Protein AF-A0A453RTT2-F1 (afdb_monomer_lite)

Sequence (174 aa):
MLFEDRVFLYASTKSAKFLALLIVVPWVLDLLVHDYVMMPFLDRYVEKVPLAAEMLDVRRSQKIQMIKDLNIEKARFRFEVEIGKSPPLSDEEFWSELREKAVELRDEWRLENRQAFANIWSDMVYGVALFLLMYFNQSKVAMIKFTGYKLLNNISDSGKAFLIILVSDILLGI

Structure (mmCIF, N/CA/C/O backbone):
data_AF-A0A453RTT2-F1
#
_entry.id   AF-A0A453RTT2-F1
#
loop_
_atom_site.group_PDB
_atom_site.id
_atom_site.type_symbol
_atom_site.label_atom_id
_atom_site.label_alt_id
_atom_site.label_comp_id
_atom_site.label_asym_id
_atom_site.label_entity_id
_atom_site.label_seq_id
_atom_site.pdbx_PDB_ins_code
_atom_site.Cartn_x
_atom_site.Cartn_y
_atom_site.Cartn_z
_atom_site.occupancy
_atom_site.B_iso_or_equiv
_atom_site.auth_seq_id
_atom_site.auth_comp_id
_atom_site.auth_asym_id
_atom_site.auth_atom_id
_atom_site.pdbx_PDB_model_num
ATOM 1 N N . MET A 1 1 ? 22.525 16.933 -41.121 1.00 52.88 1 MET A N 1
ATOM 2 C CA . MET A 1 1 ? 21.313 17.639 -40.635 1.00 52.88 1 MET A CA 1
ATOM 3 C C . MET A 1 1 ? 20.024 16.863 -40.928 1.00 52.88 1 MET A C 1
ATOM 5 O O . MET A 1 1 ? 19.707 16.017 -40.112 1.00 52.88 1 MET A O 1
ATOM 9 N N . LEU A 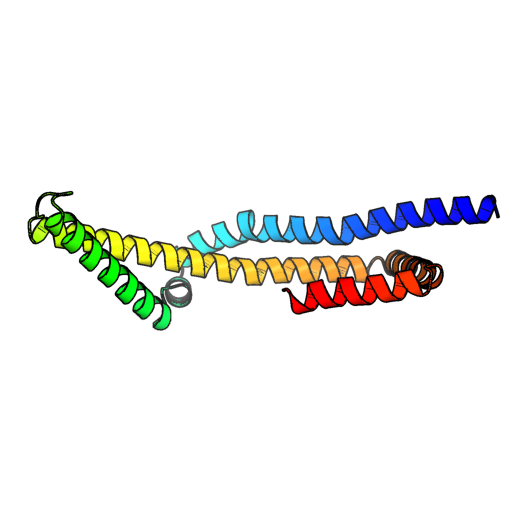1 2 ? 19.344 16.968 -42.084 1.00 57.03 2 LEU A N 1
ATOM 10 C CA . LEU A 1 2 ? 18.014 16.325 -42.291 1.00 57.03 2 LEU A CA 1
ATOM 11 C C . LEU A 1 2 ? 17.938 14.788 -42.097 1.00 57.03 2 LEU A C 1
ATOM 13 O O . LEU A 1 2 ? 16.883 14.261 -41.744 1.00 57.03 2 LEU A O 1
ATOM 17 N N . PHE A 1 3 ? 19.022 14.045 -42.349 1.00 56.72 3 PHE A N 1
ATOM 18 C CA . PHE A 1 3 ? 19.054 12.586 -42.157 1.00 56.72 3 PHE A CA 1
ATOM 19 C C . PHE A 1 3 ? 19.302 12.199 -40.690 1.00 56.72 3 PHE A C 1
ATOM 21 O O . PHE A 1 3 ? 18.648 11.299 -40.169 1.00 56.72 3 PHE A O 1
ATOM 28 N N . GLU A 1 4 ? 20.187 12.925 -40.004 1.00 56.41 4 GLU A N 1
ATOM 29 C CA . GLU A 1 4 ? 20.448 12.764 -38.567 1.00 56.41 4 GLU A CA 1
ATOM 30 C C . GLU A 1 4 ? 19.223 13.130 -37.731 1.00 56.41 4 GLU A C 1
ATOM 32 O O . GLU A 1 4 ? 18.915 12.421 -36.776 1.00 56.41 4 GLU A O 1
ATOM 37 N N . ASP A 1 5 ? 18.479 14.164 -38.131 1.00 58.59 5 ASP A N 1
ATOM 38 C CA . ASP A 1 5 ? 17.255 14.586 -37.447 1.00 58.59 5 ASP A CA 1
ATOM 39 C C . ASP A 1 5 ? 16.145 13.536 -37.580 1.00 58.59 5 ASP A C 1
ATOM 41 O O . ASP A 1 5 ? 15.463 13.218 -36.606 1.00 58.59 5 ASP A O 1
ATOM 45 N N . ARG A 1 6 ? 16.000 12.902 -38.754 1.00 58.34 6 ARG A N 1
ATOM 46 C CA . ARG A 1 6 ? 15.032 11.805 -38.939 1.00 58.34 6 ARG A CA 1
ATOM 47 C C . ARG A 1 6 ? 15.427 10.531 -38.197 1.00 58.34 6 ARG A C 1
ATOM 49 O O . ARG A 1 6 ? 14.560 9.879 -37.615 1.00 58.34 6 ARG A O 1
ATOM 56 N N . VAL A 1 7 ? 16.716 10.194 -38.163 1.00 60.31 7 VAL A N 1
ATOM 57 C CA . VAL A 1 7 ? 17.230 9.072 -37.361 1.00 60.31 7 VAL A CA 1
ATOM 58 C C . VAL A 1 7 ? 17.036 9.347 -35.868 1.00 60.31 7 VAL A C 1
ATOM 60 O O . VAL A 1 7 ? 16.631 8.444 -35.140 1.00 60.31 7 VAL A O 1
ATOM 63 N N . PHE A 1 8 ? 17.232 10.588 -35.418 1.00 57.91 8 PHE A N 1
ATOM 64 C CA . PHE A 1 8 ? 17.017 11.003 -34.033 1.00 57.91 8 PHE A CA 1
ATOM 65 C C . PHE A 1 8 ? 15.538 10.970 -33.628 1.00 57.91 8 PHE A C 1
ATOM 67 O O . PHE A 1 8 ? 15.215 10.449 -32.563 1.00 57.91 8 PHE A O 1
ATOM 74 N N . LEU A 1 9 ? 14.625 11.439 -34.484 1.00 58.56 9 LEU A N 1
ATOM 75 C CA . LEU A 1 9 ? 13.180 11.363 -34.240 1.00 58.56 9 LEU A CA 1
ATOM 76 C C . LEU A 1 9 ? 12.692 9.909 -34.168 1.00 58.56 9 LEU A C 1
ATOM 78 O O . LEU A 1 9 ? 11.969 9.541 -33.243 1.00 58.56 9 LEU A O 1
ATOM 82 N N . TYR A 1 10 ? 13.142 9.053 -35.088 1.00 58.44 10 TYR A N 1
ATOM 83 C CA . TYR A 1 10 ? 12.774 7.636 -35.105 1.00 58.44 10 TYR A CA 1
ATOM 84 C C . TYR A 1 10 ? 13.364 6.863 -33.914 1.00 58.44 10 TYR A C 1
ATOM 86 O O . TYR A 1 10 ? 12.696 6.020 -33.306 1.00 58.44 10 TYR A O 1
ATOM 94 N N . ALA A 1 11 ? 14.605 7.190 -33.541 1.00 59.44 11 ALA A N 1
ATOM 95 C CA . ALA A 1 11 ? 15.252 6.702 -32.333 1.00 59.44 11 ALA A CA 1
ATOM 96 C C . ALA A 1 11 ? 14.489 7.131 -31.072 1.00 59.44 11 ALA A C 1
ATOM 98 O O . ALA A 1 11 ? 14.208 6.299 -30.213 1.00 59.44 11 ALA A O 1
ATOM 99 N N . SER A 1 12 ? 14.077 8.397 -31.007 1.00 67.75 12 SER A N 1
ATOM 100 C CA . SER A 1 12 ? 13.303 8.961 -29.902 1.00 67.75 12 SER A CA 1
ATOM 101 C C . SER A 1 12 ? 11.944 8.271 -29.744 1.00 67.75 12 SER A C 1
ATOM 103 O O . SER A 1 12 ? 11.591 7.861 -28.641 1.00 67.75 12 SER A O 1
ATOM 105 N N . THR A 1 13 ? 11.221 7.998 -30.838 1.00 72.25 13 THR A N 1
ATOM 106 C CA . THR A 1 13 ? 9.945 7.262 -30.768 1.00 72.25 13 THR A CA 1
ATOM 107 C C . THR A 1 13 ? 10.125 5.817 -30.286 1.00 72.25 13 THR A C 1
ATOM 109 O O . THR A 1 13 ? 9.315 5.327 -29.499 1.00 72.25 13 THR A O 1
ATOM 112 N N . LYS A 1 14 ? 11.175 5.105 -30.725 1.00 73.44 14 LYS A N 1
ATOM 113 C CA . LYS A 1 14 ? 11.456 3.735 -30.251 1.00 73.44 14 LYS A CA 1
ATOM 114 C C . LYS A 1 14 ? 11.887 3.704 -28.782 1.00 73.44 14 LYS A C 1
ATOM 116 O O . LYS A 1 14 ? 11.431 2.826 -28.050 1.00 73.44 14 LYS A O 1
ATOM 121 N N . SER A 1 15 ? 12.697 4.668 -28.348 1.00 74.94 15 SER A N 1
ATOM 122 C CA . SER A 1 15 ? 13.082 4.844 -26.944 1.00 74.94 15 SER A CA 1
ATOM 123 C C . SER A 1 15 ? 11.874 5.169 -26.065 1.00 74.94 15 SER A C 1
ATOM 125 O O . SER A 1 15 ? 11.705 4.547 -25.022 1.00 74.94 15 SER A O 1
ATOM 127 N N . ALA A 1 16 ? 10.982 6.059 -26.514 1.00 81.25 16 ALA A N 1
ATOM 128 C CA . ALA A 1 16 ? 9.752 6.401 -25.800 1.00 81.25 16 ALA A CA 1
ATOM 129 C C . ALA A 1 16 ? 8.810 5.197 -25.652 1.00 81.25 16 ALA A C 1
ATOM 131 O O . ALA A 1 16 ? 8.292 4.953 -24.567 1.00 81.25 16 ALA A O 1
ATOM 132 N N . LYS A 1 17 ? 8.639 4.387 -26.708 1.00 86.62 17 LYS A N 1
ATOM 133 C CA . LYS A 1 17 ? 7.852 3.142 -26.634 1.00 86.62 17 LYS A CA 1
ATOM 134 C C . LYS A 1 17 ? 8.434 2.147 -25.633 1.00 86.62 17 LYS A C 1
ATOM 136 O O . LYS A 1 17 ? 7.683 1.508 -24.906 1.00 86.62 17 LYS A O 1
ATOM 141 N N . PHE A 1 18 ? 9.758 1.997 -25.602 1.00 87.44 18 PHE A N 1
ATOM 142 C CA . PHE A 1 18 ? 10.401 1.102 -24.644 1.00 87.44 18 PHE A CA 1
ATOM 143 C C . PHE A 1 18 ? 10.305 1.635 -23.208 1.00 87.44 18 PHE A C 1
ATOM 145 O O . PHE A 1 18 ? 10.060 0.854 -22.299 1.00 87.44 18 PHE A O 1
ATOM 152 N N . LEU A 1 19 ? 10.404 2.951 -23.007 1.00 88.00 19 LEU A N 1
ATOM 153 C CA . LEU A 1 19 ? 10.190 3.579 -21.703 1.00 88.00 19 LEU A CA 1
ATOM 154 C C . LEU A 1 19 ? 8.744 3.403 -21.214 1.00 88.00 19 LEU A C 1
ATOM 156 O O . LEU A 1 19 ? 8.532 3.023 -20.069 1.00 88.00 19 LEU A O 1
ATOM 160 N N . ALA A 1 20 ? 7.758 3.582 -22.097 1.00 90.50 20 ALA A N 1
ATOM 161 C CA . ALA A 1 20 ? 6.363 3.288 -21.783 1.00 90.50 20 ALA A CA 1
ATOM 162 C C . ALA A 1 20 ? 6.172 1.811 -21.397 1.00 90.50 20 ALA A C 1
ATOM 164 O O . ALA A 1 20 ? 5.508 1.522 -20.409 1.00 90.50 20 ALA A O 1
ATOM 165 N N . LEU A 1 21 ? 6.804 0.878 -22.119 1.00 92.38 21 LEU A N 1
ATOM 166 C CA . LEU A 1 21 ? 6.768 -0.550 -21.787 1.00 92.38 21 LEU A CA 1
ATOM 167 C C . LEU A 1 21 ? 7.383 -0.840 -20.407 1.00 92.38 21 LEU A C 1
ATOM 169 O O . LEU A 1 21 ? 6.823 -1.633 -19.657 1.00 92.38 21 LEU A O 1
ATOM 173 N N . LEU A 1 22 ? 8.508 -0.196 -20.073 1.00 92.50 22 LEU A N 1
ATOM 174 C CA . LEU A 1 22 ? 9.188 -0.352 -18.781 1.00 92.50 22 LEU A CA 1
ATOM 175 C C . LEU A 1 22 ? 8.339 0.111 -17.594 1.00 92.50 22 LEU A C 1
ATOM 177 O O . LEU A 1 22 ? 8.556 -0.379 -16.495 1.00 92.50 22 LEU A O 1
ATOM 181 N N . ILE A 1 23 ? 7.398 1.030 -17.807 1.00 91.50 23 ILE A N 1
ATOM 182 C CA . ILE A 1 23 ? 6.500 1.523 -16.757 1.00 91.50 23 ILE A CA 1
ATOM 183 C C . ILE A 1 23 ? 5.215 0.693 -16.734 1.00 91.50 23 ILE A C 1
ATOM 185 O O . ILE A 1 23 ? 4.838 0.144 -15.705 1.00 91.50 23 ILE A O 1
ATOM 189 N N . VAL A 1 24 ? 4.554 0.568 -17.887 1.00 95.00 24 VAL A N 1
ATOM 190 C CA . VAL A 1 24 ? 3.219 -0.032 -17.979 1.00 95.00 24 VAL A CA 1
ATOM 191 C C . VAL A 1 24 ? 3.250 -1.522 -17.660 1.00 95.00 24 VAL A C 1
ATOM 193 O O . VAL A 1 24 ? 2.366 -1.999 -16.961 1.00 95.00 24 VAL A O 1
ATOM 196 N N . VAL A 1 25 ? 4.243 -2.273 -18.149 1.00 95.88 25 VAL A N 1
ATOM 197 C CA . VAL A 1 25 ? 4.248 -3.733 -17.965 1.00 95.88 25 VAL A CA 1
ATOM 198 C C . VAL A 1 25 ? 4.438 -4.122 -16.499 1.00 95.88 25 VAL A C 1
ATOM 200 O O . VAL A 1 25 ? 3.592 -4.863 -16.002 1.00 95.88 25 VAL A O 1
ATOM 203 N N . PRO A 1 26 ? 5.471 -3.643 -15.778 1.00 96.12 26 PRO A N 1
ATOM 204 C CA . PRO A 1 26 ? 5.618 -3.965 -14.363 1.00 96.12 26 PRO A CA 1
ATOM 205 C C . PRO A 1 26 ? 4.429 -3.489 -13.526 1.00 96.12 26 PRO A C 1
ATOM 207 O O . PRO A 1 26 ? 3.971 -4.239 -12.675 1.00 96.12 26 PRO A O 1
ATOM 210 N N . TRP A 1 27 ? 3.879 -2.302 -13.811 1.00 96.19 27 TRP A N 1
ATOM 211 C CA . TRP A 1 27 ? 2.719 -1.770 -13.088 1.00 96.19 27 TRP A CA 1
ATOM 212 C C . TRP A 1 27 ? 1.448 -2.606 -13.288 1.00 96.19 27 TRP A C 1
ATOM 214 O O . TRP A 1 27 ? 0.756 -2.927 -12.331 1.00 96.19 27 TRP A O 1
ATOM 224 N N . VAL A 1 28 ? 1.149 -3.022 -14.522 1.00 97.44 28 VAL A N 1
ATOM 225 C CA . VAL A 1 28 ? 0.005 -3.910 -14.784 1.00 97.44 28 VAL A CA 1
ATOM 226 C C . VAL A 1 28 ? 0.217 -5.280 -14.139 1.00 97.44 28 VAL A C 1
ATOM 228 O O . VAL A 1 28 ? -0.730 -5.854 -13.612 1.00 97.44 28 VAL A O 1
ATOM 231 N N . LEU A 1 29 ? 1.441 -5.816 -14.169 1.00 97.19 29 LEU A N 1
ATOM 232 C CA . LEU A 1 29 ? 1.748 -7.091 -13.517 1.00 97.19 29 LEU A CA 1
ATOM 233 C C . LEU A 1 29 ? 1.581 -7.016 -12.000 1.00 97.19 29 LEU A C 1
ATOM 235 O O . LEU A 1 29 ? 1.018 -7.944 -11.430 1.00 97.19 29 LEU A O 1
ATOM 239 N N . ASP A 1 30 ? 2.030 -5.929 -11.378 1.00 96.50 30 ASP A N 1
ATOM 240 C CA . ASP A 1 30 ? 1.824 -5.659 -9.956 1.00 96.50 30 ASP A CA 1
ATOM 241 C C . ASP A 1 30 ? 0.335 -5.693 -9.594 1.00 96.50 30 ASP A C 1
ATOM 243 O O . ASP A 1 30 ? -0.078 -6.541 -8.806 1.00 96.50 30 ASP A O 1
ATOM 247 N N . LEU A 1 31 ? -0.487 -4.888 -10.277 1.00 96.38 31 LEU A N 1
ATOM 248 C CA . LEU A 1 31 ? -1.937 -4.843 -10.064 1.00 96.38 31 LEU A CA 1
ATOM 249 C C . LEU A 1 31 ? -2.598 -6.217 -10.236 1.00 96.38 31 LEU A C 1
ATOM 251 O O . LEU A 1 31 ? -3.421 -6.633 -9.421 1.00 96.38 31 LEU A O 1
ATOM 255 N N . LEU A 1 32 ? -2.229 -6.953 -11.290 1.00 97.75 32 LEU A N 1
ATOM 256 C CA . LEU A 1 32 ? -2.779 -8.285 -11.541 1.00 97.75 32 LEU A CA 1
ATOM 257 C C . LEU A 1 32 ? -2.386 -9.280 -10.447 1.00 97.75 32 LEU A C 1
ATOM 259 O O . LEU A 1 32 ? -3.217 -10.074 -10.008 1.00 97.75 32 LEU A O 1
ATOM 263 N N . VAL A 1 33 ? -1.132 -9.252 -10.003 1.00 97.94 33 VAL A N 1
ATOM 264 C CA . VAL A 1 33 ? -0.663 -10.139 -8.940 1.00 97.94 33 VAL A CA 1
ATOM 265 C C . VAL A 1 33 ? -1.300 -9.769 -7.610 1.00 97.94 33 VAL A C 1
ATOM 267 O O . VAL A 1 33 ? -1.759 -10.668 -6.914 1.00 97.94 33 VAL A O 1
ATOM 270 N N . HIS A 1 34 ? -1.386 -8.488 -7.266 1.00 97.88 34 HIS A N 1
ATOM 271 C CA . HIS A 1 34 ? -2.014 -8.037 -6.032 1.00 97.88 34 HIS A CA 1
ATOM 272 C C . HIS A 1 34 ? -3.490 -8.468 -5.964 1.00 97.88 34 HIS A C 1
ATOM 274 O O . HIS A 1 34 ? -3.871 -9.266 -5.101 1.00 97.88 34 HIS A O 1
ATOM 280 N N . ASP A 1 35 ? -4.308 -8.004 -6.915 1.00 96.12 35 ASP A N 1
ATOM 281 C CA . ASP A 1 35 ? -5.769 -8.110 -6.832 1.00 96.12 35 ASP A CA 1
ATOM 282 C C . ASP A 1 35 ? -6.300 -9.487 -7.239 1.00 96.12 35 ASP A C 1
ATOM 284 O O . ASP A 1 35 ? -7.258 -9.982 -6.647 1.00 96.12 35 ASP A O 1
ATOM 288 N N . TYR A 1 36 ? -5.695 -10.125 -8.247 1.00 97.00 36 TYR A N 1
ATOM 289 C CA . TYR A 1 36 ? -6.235 -11.361 -8.828 1.00 97.00 36 TYR A CA 1
ATOM 290 C C . TYR A 1 36 ? -5.514 -12.627 -8.368 1.00 97.00 36 TYR A C 1
ATOM 292 O O . TYR A 1 36 ? -6.035 -13.725 -8.573 1.00 97.00 36 TYR A O 1
ATOM 300 N N . VAL A 1 37 ? -4.337 -12.505 -7.748 1.00 97.44 37 VAL A N 1
ATOM 301 C CA . VAL A 1 37 ? -3.568 -13.663 -7.268 1.00 97.44 37 VAL A CA 1
ATOM 302 C C . VAL A 1 37 ? -3.427 -13.631 -5.753 1.00 97.44 37 VAL A C 1
ATOM 304 O O . VAL A 1 37 ? -3.898 -14.550 -5.085 1.00 97.44 37 VAL A O 1
ATOM 307 N N . MET A 1 38 ? -2.814 -12.583 -5.204 1.00 97.19 38 MET A N 1
ATOM 308 C CA . MET A 1 38 ? -2.443 -12.509 -3.794 1.00 97.19 38 MET A CA 1
ATOM 309 C C . MET A 1 38 ? -3.659 -12.361 -2.890 1.00 97.19 38 MET A C 1
ATOM 311 O O . MET A 1 38 ? -3.804 -13.161 -1.970 1.00 97.19 38 MET A O 1
ATOM 315 N N . MET A 1 39 ? -4.555 -11.410 -3.156 1.00 97.19 39 MET A N 1
ATOM 316 C CA . MET A 1 39 ? -5.745 -11.209 -2.323 1.00 97.19 39 MET A CA 1
ATOM 317 C C . MET A 1 39 ? -6.629 -12.475 -2.241 1.00 97.19 39 MET A C 1
ATOM 319 O O . MET A 1 39 ? -6.834 -12.974 -1.129 1.00 97.19 39 MET A O 1
ATOM 323 N N . PRO A 1 40 ? -7.040 -13.112 -3.363 1.00 96.56 40 PRO A N 1
ATOM 324 C CA . PRO A 1 40 ? -7.816 -14.355 -3.318 1.00 96.56 40 PRO A CA 1
ATOM 325 C C . PRO A 1 40 ? -7.069 -15.520 -2.660 1.00 96.56 40 PRO A C 1
ATOM 327 O O . PRO A 1 40 ? -7.677 -16.374 -2.006 1.00 96.56 40 PRO A O 1
ATOM 330 N N . PHE A 1 41 ? -5.746 -15.588 -2.843 1.00 96.44 41 PHE A N 1
ATOM 331 C CA . PHE A 1 41 ? -4.915 -16.594 -2.192 1.00 96.44 41 PHE A CA 1
ATOM 332 C C . PHE A 1 41 ? -4.914 -16.414 -0.672 1.00 96.44 41 PHE A C 1
ATOM 334 O O . PHE A 1 41 ? -5.155 -17.385 0.045 1.00 96.44 41 PHE A O 1
ATOM 341 N N . LEU A 1 42 ? -4.673 -15.196 -0.183 1.00 96.25 42 LEU A N 1
ATOM 342 C CA . LEU A 1 42 ? -4.579 -14.892 1.244 1.00 96.25 42 LEU A CA 1
ATOM 343 C C . LEU A 1 42 ? -5.900 -15.128 1.968 1.00 96.25 42 LEU A C 1
ATOM 345 O O . LEU A 1 42 ? -5.876 -15.709 3.052 1.00 96.25 42 LEU A O 1
ATOM 349 N N . ASP A 1 43 ? -7.028 -14.755 1.361 1.00 94.81 43 ASP A N 1
ATOM 350 C CA . ASP A 1 43 ? -8.351 -14.991 1.945 1.00 94.81 43 ASP A CA 1
ATOM 351 C C . ASP A 1 43 ? -8.576 -16.491 2.204 1.00 94.81 43 ASP A C 1
ATOM 353 O O . ASP A 1 43 ? -8.892 -16.902 3.319 1.00 94.81 43 ASP A O 1
ATOM 357 N N . ARG A 1 44 ? -8.278 -17.347 1.218 1.00 95.12 44 ARG A N 1
ATOM 358 C CA . ARG A 1 44 ? -8.385 -18.806 1.379 1.00 95.12 44 ARG A CA 1
ATOM 359 C C . ARG A 1 44 ? -7.295 -19.399 2.279 1.00 95.12 44 ARG A C 1
ATOM 361 O O . ARG A 1 44 ? -7.513 -20.437 2.908 1.00 95.12 44 ARG A O 1
ATOM 368 N N . TYR A 1 45 ? -6.099 -18.819 2.289 1.00 94.06 45 TYR A N 1
ATOM 369 C CA . TYR A 1 45 ? -4.963 -19.348 3.041 1.00 94.06 45 TYR A CA 1
ATOM 370 C C . TYR A 1 45 ? -5.128 -19.114 4.545 1.00 94.06 45 TYR A C 1
ATOM 372 O O . TYR A 1 45 ? -4.917 -20.040 5.327 1.00 94.06 45 TYR A O 1
ATOM 380 N N . VAL A 1 46 ? -5.588 -17.923 4.939 1.00 94.12 46 VAL A N 1
ATOM 381 C CA . VAL A 1 46 ? -5.899 -17.573 6.334 1.00 94.12 46 VAL A CA 1
ATOM 382 C C . VAL A 1 46 ? -6.998 -18.469 6.909 1.00 94.12 46 VAL A C 1
ATOM 384 O O . VAL A 1 46 ? -6.887 -18.903 8.050 1.00 94.12 46 VAL A O 1
ATOM 387 N N . GLU A 1 47 ? -8.016 -18.826 6.122 1.00 93.75 47 GLU A N 1
ATOM 388 C CA . GLU A 1 47 ? -9.069 -19.753 6.567 1.00 93.75 47 GLU A CA 1
ATOM 389 C C . GLU A 1 47 ? -8.551 -21.170 6.854 1.00 93.75 47 GLU A C 1
ATOM 391 O O . GLU A 1 47 ? -9.044 -21.853 7.751 1.00 93.75 47 GLU A O 1
ATOM 396 N N . LYS A 1 48 ? -7.570 -21.639 6.075 1.00 93.75 48 LYS A N 1
ATOM 397 C CA . LYS A 1 48 ? -7.094 -23.030 6.133 1.00 93.75 48 LYS A CA 1
ATOM 398 C C . LYS A 1 48 ? -5.894 -23.232 7.046 1.00 93.75 48 LYS A C 1
ATOM 400 O O . LYS A 1 48 ? -5.678 -24.350 7.511 1.00 93.75 48 LYS A O 1
ATOM 405 N N . VAL A 1 49 ? -5.088 -22.194 7.258 1.00 95.38 49 VAL A N 1
ATOM 406 C CA . VAL A 1 49 ? -3.806 -22.291 7.957 1.00 95.38 49 VAL A CA 1
ATOM 407 C C . VAL A 1 49 ? -3.835 -21.414 9.209 1.00 95.38 49 VAL A C 1
ATOM 409 O O . VAL A 1 49 ? -3.669 -20.199 9.104 1.00 95.38 49 VAL A O 1
ATOM 412 N N . PRO A 1 50 ? -3.965 -22.013 10.410 1.00 91.81 50 PRO A N 1
ATOM 413 C CA . PRO A 1 50 ? -4.042 -21.266 11.668 1.00 91.81 50 PRO A CA 1
ATOM 414 C C . PRO A 1 50 ? -2.846 -20.341 11.906 1.00 91.81 50 PRO A C 1
ATOM 416 O O . PRO A 1 50 ? -3.014 -19.223 12.379 1.00 91.81 50 PRO A O 1
ATOM 419 N N . LEU A 1 51 ? -1.645 -20.775 11.513 1.00 92.81 51 LEU A N 1
ATOM 420 C CA . LEU A 1 51 ? -0.439 -19.956 11.622 1.00 92.81 51 LEU A CA 1
ATOM 421 C C . LEU A 1 51 ? -0.527 -18.692 10.753 1.00 92.81 51 LEU A C 1
ATOM 423 O O . LEU A 1 51 ? -0.129 -17.619 11.188 1.00 92.81 51 LEU A O 1
ATOM 427 N N . ALA A 1 52 ? -1.073 -18.797 9.539 1.00 90.06 52 ALA A N 1
ATOM 428 C CA . ALA A 1 52 ? -1.252 -17.645 8.660 1.00 90.06 52 ALA A CA 1
ATOM 429 C C . ALA A 1 52 ? -2.302 -16.679 9.218 1.00 90.06 52 ALA A C 1
ATOM 431 O O . ALA A 1 52 ? -2.100 -15.466 9.175 1.00 90.06 52 ALA A O 1
ATOM 432 N N . ALA A 1 53 ? -3.385 -17.222 9.784 1.00 91.81 53 ALA A N 1
ATOM 433 C CA . ALA A 1 53 ? -4.393 -16.431 10.475 1.00 91.81 53 ALA A CA 1
ATOM 434 C C . ALA A 1 53 ? -3.800 -15.647 11.643 1.00 91.81 53 ALA A C 1
ATOM 436 O O . ALA A 1 53 ? -4.090 -14.467 11.763 1.00 91.81 53 ALA A O 1
ATOM 437 N N . GLU A 1 54 ? -2.941 -16.268 12.454 1.00 92.94 54 GLU A N 1
ATOM 438 C CA . GLU A 1 54 ? -2.265 -15.602 13.569 1.00 92.94 54 GLU A CA 1
ATOM 439 C C . GLU A 1 54 ? -1.272 -14.533 13.090 1.00 92.94 54 GLU A C 1
ATOM 441 O O . GLU A 1 54 ? -1.252 -13.424 13.623 1.00 92.94 54 GLU A O 1
ATOM 446 N N . MET A 1 55 ? -0.475 -14.833 12.059 1.00 92.06 55 MET A N 1
ATOM 447 C CA . MET A 1 55 ? 0.520 -13.897 11.522 1.00 92.06 55 MET A CA 1
ATOM 448 C C . MET A 1 55 ? -0.106 -12.644 10.898 1.00 92.06 55 MET A C 1
ATOM 450 O O . MET A 1 55 ? 0.475 -11.564 11.003 1.00 92.06 55 MET A O 1
ATOM 454 N N . LEU A 1 56 ? -1.266 -12.783 10.250 1.00 94.69 56 LEU A N 1
ATOM 455 C CA . LEU A 1 56 ? -1.996 -11.679 9.616 1.00 94.69 56 LEU A CA 1
ATOM 456 C C . LEU A 1 56 ? -3.104 -11.104 10.518 1.00 94.69 56 LEU A C 1
ATOM 458 O O . LEU A 1 56 ? -3.829 -10.195 10.104 1.00 94.69 56 LEU A O 1
ATOM 462 N N . ASP A 1 57 ? -3.221 -11.589 11.759 1.00 95.56 57 ASP A N 1
ATOM 463 C CA . ASP A 1 57 ? -4.145 -11.039 12.746 1.00 95.56 57 ASP A CA 1
ATOM 464 C C . ASP A 1 57 ? -3.686 -9.662 13.250 1.00 95.56 57 ASP A C 1
ATOM 466 O O . ASP A 1 57 ? -2.561 -9.200 13.046 1.00 95.56 57 ASP A O 1
ATOM 470 N N . VAL A 1 58 ? -4.580 -8.997 13.970 1.00 96.06 58 VAL A N 1
ATOM 471 C CA . VAL A 1 58 ? -4.337 -7.717 14.614 1.00 96.06 58 VAL A CA 1
ATOM 472 C C . VAL A 1 58 ? -3.190 -7.835 15.626 1.00 96.06 58 VAL A C 1
ATOM 474 O O . VAL A 1 58 ? -3.254 -8.574 16.617 1.00 96.06 58 VAL A O 1
ATOM 477 N N . ARG A 1 59 ? -2.150 -7.024 15.427 1.00 95.31 59 ARG A N 1
ATOM 478 C CA . ARG A 1 59 ? -0.976 -6.943 16.307 1.00 95.31 59 ARG A CA 1
ATOM 479 C C . ARG A 1 59 ? -1.262 -6.107 17.552 1.00 95.31 59 ARG A C 1
ATOM 481 O O . ARG A 1 59 ? -2.211 -5.330 17.608 1.00 95.31 59 ARG A O 1
ATOM 488 N N . ARG A 1 60 ? -0.398 -6.206 18.570 1.00 95.44 60 ARG A N 1
ATOM 489 C CA . ARG A 1 60 ? -0.551 -5.449 19.831 1.00 95.44 60 ARG A CA 1
ATOM 490 C C . ARG A 1 60 ? -0.676 -3.935 19.608 1.00 95.44 60 ARG A C 1
ATOM 492 O O . ARG A 1 60 ? -1.513 -3.307 20.246 1.00 95.44 60 ARG A O 1
ATOM 499 N N . SER A 1 61 ? 0.136 -3.358 18.725 1.00 95.38 61 SER A N 1
ATOM 500 C CA . SER A 1 61 ? 0.083 -1.926 18.400 1.00 95.38 61 SER A CA 1
ATOM 501 C C . SER A 1 61 ? -1.263 -1.522 17.793 1.00 95.38 61 SER A C 1
ATOM 503 O O . SER A 1 61 ? -1.855 -0.538 18.224 1.00 95.38 61 SER A O 1
ATOM 505 N N . GLN A 1 62 ? -1.780 -2.324 16.862 1.00 96.94 62 GLN A N 1
ATOM 506 C CA . GLN A 1 62 ? -3.080 -2.112 16.221 1.00 96.94 62 GLN A CA 1
ATOM 507 C C . GLN A 1 62 ? -4.226 -2.249 17.231 1.00 96.94 62 GLN A C 1
ATOM 509 O O . GLN A 1 62 ? -5.113 -1.407 17.262 1.00 96.94 62 GLN A O 1
ATOM 514 N N . LYS A 1 63 ? -4.154 -3.213 18.161 1.00 96.62 63 LYS A N 1
ATOM 515 C CA . LYS A 1 63 ? -5.131 -3.335 19.262 1.00 96.62 63 LYS A CA 1
ATOM 516 C C . LYS A 1 63 ? -5.202 -2.071 20.121 1.00 96.62 63 LYS A C 1
ATOM 518 O O . LYS A 1 63 ? -6.288 -1.662 20.510 1.00 96.62 63 LYS A O 1
ATOM 523 N N . ILE A 1 64 ? -4.062 -1.440 20.414 1.00 97.56 64 ILE A N 1
ATOM 524 C CA . ILE A 1 64 ? -4.036 -0.171 21.160 1.00 97.56 64 ILE A CA 1
ATOM 525 C C . ILE A 1 64 ? -4.747 0.931 20.368 1.00 97.56 64 ILE A C 1
ATOM 527 O O . ILE A 1 64 ? -5.472 1.723 20.966 1.00 97.56 64 ILE A O 1
ATOM 531 N N . GLN A 1 65 ? -4.563 0.974 19.047 1.00 96.69 65 GLN A N 1
ATOM 532 C CA . GLN A 1 65 ? -5.252 1.938 18.193 1.00 96.69 65 GLN A CA 1
ATOM 533 C C . GLN A 1 65 ? -6.763 1.687 18.171 1.00 96.69 65 GLN A C 1
ATOM 535 O O . GLN A 1 65 ? -7.520 2.594 18.492 1.00 96.69 65 GLN A O 1
ATOM 540 N N . MET A 1 66 ? -7.195 0.440 17.976 1.00 97.00 66 MET A N 1
ATOM 541 C CA . MET A 1 66 ? -8.613 0.068 18.030 1.00 97.00 66 MET A CA 1
ATOM 542 C C . MET A 1 66 ? -9.270 0.436 19.365 1.00 97.00 66 MET A C 1
ATOM 544 O O . MET A 1 66 ? -10.414 0.869 19.393 1.00 97.00 66 MET A O 1
ATOM 548 N N . ILE A 1 67 ? -8.556 0.291 20.489 1.00 97.31 67 ILE A N 1
ATOM 549 C CA . ILE A 1 67 ? -9.063 0.712 21.805 1.00 97.31 67 ILE A CA 1
ATOM 550 C C . ILE A 1 67 ? -9.269 2.232 21.851 1.00 97.31 67 ILE A C 1
ATOM 552 O O . ILE A 1 67 ? -10.239 2.699 22.447 1.00 97.31 67 ILE A O 1
ATOM 556 N N . LYS A 1 68 ? -8.374 3.020 21.244 1.00 97.31 68 LYS A N 1
ATOM 557 C CA . LYS A 1 68 ? -8.558 4.475 21.140 1.00 97.31 68 LYS A CA 1
ATOM 558 C C . LYS A 1 68 ? -9.768 4.804 20.273 1.00 97.31 68 LYS A C 1
ATOM 560 O O . LYS A 1 68 ? -10.603 5.587 20.715 1.00 97.31 68 LYS A O 1
ATOM 565 N N . ASP A 1 69 ? -9.891 4.165 19.116 1.00 96.62 69 ASP A N 1
ATOM 566 C CA . ASP A 1 69 ? -10.993 4.388 18.177 1.00 96.62 69 ASP A CA 1
ATOM 567 C C . ASP A 1 69 ? -12.341 4.026 18.825 1.00 96.62 69 ASP A C 1
ATOM 569 O O . ASP A 1 69 ? -13.289 4.807 18.790 1.00 96.62 69 ASP A O 1
ATOM 573 N N . LEU A 1 70 ? -12.402 2.911 19.560 1.00 97.00 70 LEU A N 1
ATOM 574 C CA . LEU A 1 70 ? -13.593 2.498 20.304 1.00 97.00 70 LEU A CA 1
ATOM 575 C C . LEU A 1 70 ? -13.951 3.463 21.452 1.00 97.00 70 LEU A C 1
ATOM 577 O O . LEU A 1 70 ? -15.125 3.689 21.747 1.00 97.00 70 LEU A O 1
ATOM 581 N N . ASN A 1 71 ? -12.955 4.062 22.111 1.00 96.81 71 ASN A N 1
ATOM 582 C CA . ASN A 1 71 ? -13.197 5.082 23.135 1.00 96.81 71 ASN A CA 1
ATOM 583 C C . ASN A 1 71 ? -13.716 6.395 22.536 1.00 96.81 71 ASN A C 1
ATOM 585 O O . ASN A 1 71 ? -14.567 7.041 23.149 1.00 96.81 71 ASN A O 1
ATOM 589 N N . ILE A 1 72 ? -13.230 6.777 21.352 1.00 96.56 72 ILE A N 1
ATOM 590 C CA . ILE A 1 72 ? -13.759 7.918 20.593 1.00 96.56 72 ILE A CA 1
ATOM 591 C C . ILE A 1 72 ? -15.223 7.659 20.237 1.00 96.56 72 ILE A C 1
ATOM 593 O O . ILE A 1 72 ? -16.062 8.533 20.429 1.00 96.56 72 ILE A O 1
ATOM 597 N N . GLU A 1 73 ? -15.551 6.441 19.814 1.00 94.69 73 GLU A N 1
ATOM 598 C CA . GLU A 1 73 ? -16.921 6.038 19.498 1.00 94.69 73 GLU A CA 1
ATOM 599 C C . GLU A 1 73 ? -17.862 6.110 20.700 1.00 94.69 73 GLU A C 1
ATOM 601 O O . GLU A 1 73 ? -18.933 6.719 20.652 1.00 94.69 73 GLU A O 1
ATOM 606 N N . LYS A 1 74 ? -17.412 5.601 21.847 1.00 94.81 74 LYS A N 1
ATOM 607 C CA . LYS A 1 74 ? -18.123 5.763 23.117 1.00 94.81 74 LYS A CA 1
ATOM 608 C C . LYS A 1 74 ? -18.347 7.235 23.479 1.00 94.81 74 LYS A C 1
ATOM 610 O O . LYS A 1 74 ? -19.419 7.582 23.979 1.00 94.81 74 LYS A O 1
ATOM 615 N N . ALA A 1 75 ? -17.350 8.092 23.267 1.00 95.12 75 ALA A N 1
ATOM 616 C CA . ALA A 1 75 ? -17.476 9.525 23.516 1.00 95.12 75 ALA A CA 1
ATOM 617 C C . ALA A 1 75 ? -18.460 10.187 22.539 1.00 95.12 75 ALA A C 1
ATOM 619 O O . ALA A 1 75 ? -19.258 11.018 22.970 1.00 95.12 75 ALA A O 1
ATOM 620 N N . ARG A 1 76 ? -18.466 9.774 21.263 1.00 93.94 76 ARG A N 1
ATOM 621 C CA . ARG A 1 76 ? -19.429 10.236 20.258 1.00 93.94 76 ARG A CA 1
ATOM 622 C C . ARG A 1 76 ? -20.859 9.926 20.682 1.00 93.94 76 ARG A C 1
ATOM 624 O O . ARG A 1 76 ? -21.668 10.845 20.725 1.00 93.94 76 ARG A O 1
ATOM 631 N N . PHE A 1 77 ? -21.159 8.680 21.055 1.00 92.56 77 PHE A N 1
ATOM 632 C CA . PHE A 1 77 ? -22.504 8.303 21.506 1.00 92.56 77 PHE A CA 1
ATOM 633 C C . PHE A 1 77 ? -22.979 9.151 22.692 1.00 92.56 77 PHE A C 1
ATOM 635 O O . PHE A 1 77 ? -24.099 9.656 22.681 1.00 92.56 77 PHE A O 1
ATOM 642 N N . ARG A 1 78 ? -22.116 9.363 23.696 1.00 91.94 78 ARG A N 1
ATOM 643 C CA . ARG A 1 78 ? -22.441 10.219 24.851 1.00 91.94 78 ARG A CA 1
ATOM 644 C C . ARG A 1 78 ? -22.738 11.654 24.433 1.00 91.94 78 ARG A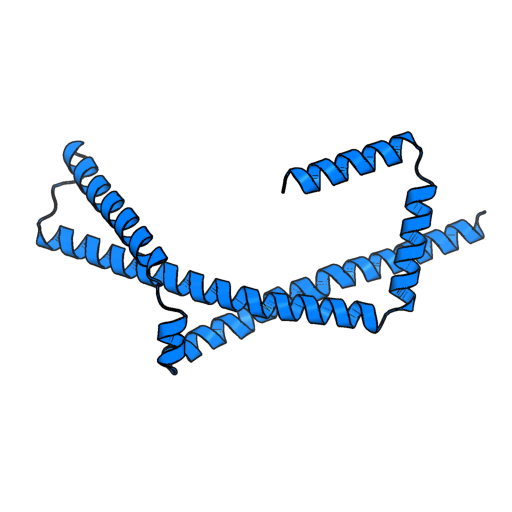 C 1
ATOM 646 O O . ARG A 1 78 ? -23.746 12.211 24.850 1.00 91.94 78 ARG A O 1
ATOM 653 N N . PHE A 1 79 ? -21.891 12.216 23.578 1.00 95.00 79 PHE A N 1
ATOM 654 C CA . PHE A 1 79 ? -22.063 13.569 23.072 1.00 95.00 79 PHE A CA 1
ATOM 655 C C . PHE A 1 79 ? -23.377 13.734 22.296 1.00 95.00 79 PHE A C 1
ATOM 657 O O . PHE A 1 79 ? -24.092 14.707 22.508 1.00 95.00 79 PHE A O 1
ATOM 664 N N . GLU A 1 80 ? -23.736 12.776 21.435 1.00 94.38 80 GLU A N 1
ATOM 665 C CA . GLU A 1 80 ? -24.975 12.832 20.647 1.00 94.38 80 GLU A CA 1
ATOM 666 C C . GLU A 1 80 ? -26.243 12.794 21.509 1.00 94.38 80 GLU A C 1
ATOM 668 O O . GLU A 1 80 ? -27.227 13.465 21.188 1.00 94.38 80 GLU A O 1
ATOM 673 N N . VAL A 1 81 ? -26.206 12.059 22.622 1.00 93.75 81 VAL A N 1
ATOM 674 C CA . VAL A 1 81 ? -27.282 12.061 23.620 1.00 93.75 81 VAL A CA 1
ATOM 675 C C . VAL A 1 81 ? -27.344 13.406 24.348 1.00 93.75 81 VAL A C 1
ATOM 677 O O . VAL A 1 81 ? -28.423 13.979 24.485 1.00 93.75 81 VAL A O 1
ATOM 680 N N . GLU A 1 82 ? -26.199 13.947 24.773 1.00 93.25 82 GLU A N 1
ATOM 681 C CA . GLU A 1 82 ? -26.120 15.222 25.504 1.00 93.25 82 GLU A CA 1
ATOM 682 C C . GLU A 1 82 ? -26.637 16.417 24.688 1.00 93.25 82 GLU A C 1
ATOM 684 O O . GLU A 1 82 ? -27.274 17.311 25.244 1.00 93.25 82 GLU A O 1
ATOM 689 N N . ILE A 1 83 ? -26.423 16.424 23.369 1.00 96.25 83 ILE A N 1
ATOM 690 C CA . ILE A 1 83 ? -26.939 17.473 22.472 1.00 96.25 83 ILE A CA 1
ATOM 691 C C . ILE A 1 83 ? -28.377 17.216 21.991 1.00 96.25 83 ILE A C 1
ATOM 693 O O . ILE A 1 83 ? -28.892 17.982 21.176 1.00 96.25 83 ILE A O 1
ATOM 697 N N . GLY A 1 84 ? -29.022 16.136 22.444 1.00 91.06 84 GLY A N 1
ATOM 698 C CA . GLY A 1 84 ? -30.390 15.781 22.058 1.00 91.06 84 GLY A CA 1
ATOM 699 C C . GLY A 1 84 ? -30.547 15.316 20.606 1.00 91.06 84 GLY A C 1
ATOM 700 O O . GLY A 1 84 ? -31.652 15.369 20.069 1.00 91.06 84 GLY A O 1
ATOM 701 N N . LYS A 1 85 ? -29.464 14.873 19.953 1.00 92.38 85 LYS A N 1
ATOM 702 C CA . LYS A 1 85 ? -29.498 14.336 18.581 1.00 92.38 85 LYS A CA 1
ATOM 703 C C . LYS A 1 85 ? -30.081 12.919 18.542 1.00 92.38 85 LYS A C 1
ATOM 705 O O . LYS A 1 85 ? -30.720 12.558 17.556 1.00 92.38 85 LYS A O 1
ATOM 710 N N . SER A 1 86 ? -29.884 12.152 19.614 1.00 87.69 86 SER A N 1
ATOM 711 C CA . SER A 1 86 ? -30.291 10.748 19.723 1.00 87.69 86 SER A CA 1
ATOM 712 C C . SER A 1 86 ? -30.844 10.461 21.127 1.00 87.69 86 SER A C 1
ATOM 714 O O . SER A 1 86 ? -30.333 11.026 22.098 1.00 87.69 86 SER A O 1
ATOM 716 N N . PRO A 1 87 ? -31.863 9.595 21.283 1.00 86.12 87 PRO A N 1
ATOM 717 C CA . PRO A 1 87 ? -32.286 9.145 22.605 1.00 86.12 87 PRO A CA 1
ATOM 718 C C . PRO A 1 87 ? -31.167 8.331 23.284 1.00 86.12 87 PRO A C 1
ATOM 720 O O . PRO A 1 87 ? -30.366 7.701 22.589 1.00 86.12 87 PRO A O 1
ATOM 723 N N . PRO A 1 88 ? -31.094 8.321 24.628 1.00 86.44 88 PRO A N 1
ATOM 724 C CA . PRO A 1 88 ? -30.166 7.450 25.338 1.00 86.44 88 PRO A CA 1
ATOM 725 C C . PRO A 1 88 ? -30.487 5.987 25.022 1.00 86.44 88 PRO A C 1
ATOM 727 O O . PRO A 1 88 ? -31.631 5.555 25.164 1.00 86.44 88 PRO A O 1
ATOM 730 N N . LEU A 1 89 ? -29.468 5.240 24.602 1.00 86.94 89 LEU A N 1
ATOM 731 C CA . LEU A 1 89 ? -29.563 3.794 24.423 1.00 86.94 89 LEU A CA 1
ATOM 732 C C . LEU A 1 89 ? -29.677 3.107 25.785 1.00 86.94 89 LEU A C 1
ATOM 734 O O . LEU A 1 89 ? -29.133 3.593 26.783 1.00 86.94 89 LEU A O 1
ATOM 738 N N . SER A 1 90 ? -30.337 1.952 25.819 1.00 90.50 90 SER A N 1
ATOM 739 C CA . SER A 1 90 ? -30.195 1.045 26.957 1.00 90.50 90 SER A CA 1
ATOM 740 C C . SER A 1 90 ? -28.754 0.532 27.053 1.00 90.50 90 SER A C 1
ATOM 742 O O . SER A 1 90 ? -28.012 0.519 26.067 1.00 90.50 90 SER A O 1
ATOM 744 N N . ASP A 1 91 ? -28.348 0.075 28.241 1.00 88.19 91 ASP A N 1
ATOM 745 C CA . ASP A 1 91 ? -27.007 -0.488 28.430 1.00 88.19 91 ASP A CA 1
ATOM 746 C C . ASP A 1 91 ? -26.746 -1.656 27.464 1.00 88.19 91 ASP A C 1
ATOM 748 O O . ASP A 1 91 ? -25.654 -1.771 26.912 1.00 88.19 91 ASP A O 1
ATOM 752 N N . GLU A 1 92 ? -27.750 -2.502 27.226 1.00 92.38 92 GLU A N 1
ATOM 753 C CA . GLU A 1 92 ? -27.638 -3.658 26.333 1.00 92.38 92 GLU A CA 1
ATOM 754 C C . GLU A 1 92 ? -27.430 -3.243 24.870 1.00 92.38 92 GLU A C 1
ATOM 756 O O . GLU A 1 92 ? -26.501 -3.732 24.223 1.00 92.38 92 GLU A O 1
ATOM 761 N N . GLU A 1 93 ? -28.222 -2.291 24.371 1.00 91.12 93 GLU A N 1
ATOM 762 C CA . GLU A 1 93 ? -28.061 -1.738 23.020 1.00 91.12 93 GLU A CA 1
ATOM 763 C C . GLU A 1 93 ? -26.692 -1.072 22.859 1.00 91.12 93 GLU A C 1
ATOM 765 O O . GLU A 1 93 ? -25.980 -1.333 21.892 1.00 91.12 93 GLU A O 1
ATOM 770 N N . PHE A 1 94 ? -26.267 -0.281 23.846 1.00 91.06 94 PHE A N 1
ATOM 771 C CA . PHE A 1 94 ? -24.967 0.382 23.828 1.00 91.06 94 PHE A CA 1
ATOM 772 C C . PHE A 1 94 ? -23.796 -0.614 23.753 1.00 91.06 94 PHE A C 1
ATOM 774 O O . PHE A 1 94 ? -22.851 -0.422 22.983 1.00 91.06 94 PHE A O 1
ATOM 781 N N . TRP A 1 95 ? -23.842 -1.697 24.536 1.00 92.69 95 TRP A N 1
ATOM 782 C CA . TRP A 1 95 ? -22.823 -2.747 24.476 1.00 92.69 95 TRP A CA 1
ATOM 783 C C . TRP A 1 95 ? -22.860 -3.532 23.163 1.00 92.69 95 TRP A C 1
ATOM 785 O O . TRP A 1 95 ? -21.799 -3.943 22.685 1.00 92.69 95 TRP A O 1
ATOM 795 N N . SER A 1 96 ? -24.044 -3.727 22.576 1.00 94.50 96 SER A N 1
ATOM 796 C CA . SER A 1 96 ? -24.197 -4.360 21.264 1.00 94.50 96 SER A CA 1
ATOM 797 C C . SER A 1 96 ? -23.527 -3.533 20.164 1.00 94.50 96 SER A C 1
ATOM 799 O O . SER A 1 96 ? -22.681 -4.058 19.442 1.00 94.50 96 SER A O 1
ATOM 801 N N . GLU A 1 97 ? -23.811 -2.232 20.109 1.00 92.81 97 GLU A N 1
ATOM 802 C CA . GLU A 1 97 ? -23.221 -1.285 19.149 1.00 92.81 97 GLU A CA 1
ATOM 803 C C . GLU A 1 97 ? -21.690 -1.227 19.268 1.00 92.81 97 GLU A C 1
ATOM 805 O O . GLU A 1 97 ? -20.955 -1.345 18.285 1.00 92.81 97 GLU A O 1
ATOM 810 N N . LEU A 1 98 ? -21.165 -1.126 20.496 1.00 95.06 98 LEU A N 1
ATOM 811 C CA . LEU A 1 98 ? -19.716 -1.148 20.712 1.00 95.06 98 LEU A CA 1
ATOM 812 C C . LEU A 1 98 ? -19.079 -2.478 20.297 1.00 95.06 98 LEU A C 1
ATOM 814 O O . LEU A 1 98 ? -17.946 -2.494 19.812 1.00 95.06 98 LEU A O 1
ATOM 818 N N . ARG A 1 99 ? -19.771 -3.602 20.506 1.00 96.06 99 ARG A N 1
ATOM 819 C CA . ARG A 1 99 ? -19.286 -4.916 20.078 1.00 96.06 99 ARG A CA 1
ATOM 820 C C . ARG A 1 99 ? -19.229 -5.010 18.559 1.00 96.06 99 ARG A C 1
ATOM 822 O O . ARG A 1 99 ? -18.241 -5.531 18.044 1.00 96.06 99 ARG A O 1
ATOM 829 N N . GLU A 1 100 ? -20.253 -4.528 17.865 1.00 96.56 100 GLU A N 1
ATOM 830 C CA . GLU A 1 100 ? -20.279 -4.476 16.403 1.00 96.56 100 GLU A CA 1
ATOM 831 C C . GLU A 1 100 ? -19.117 -3.632 15.877 1.00 96.56 100 GLU A C 1
ATOM 833 O O . GLU A 1 100 ? -18.301 -4.132 15.101 1.00 96.56 100 GLU A O 1
ATOM 838 N N . LYS A 1 101 ? -18.931 -2.427 16.427 1.00 96.44 101 LYS A N 1
ATOM 839 C CA . LYS A 1 101 ? -17.804 -1.554 16.078 1.00 96.44 101 LYS A CA 1
ATOM 840 C C . LYS A 1 101 ? -16.444 -2.206 16.333 1.00 96.44 101 LYS A C 1
ATOM 842 O O . LYS A 1 101 ? -15.521 -2.074 15.534 1.00 96.44 101 LYS A O 1
ATOM 847 N N . ALA A 1 102 ? -16.289 -2.928 17.442 1.00 97.12 102 ALA A N 1
ATOM 848 C CA . ALA A 1 102 ? -15.043 -3.626 17.750 1.00 97.12 102 ALA A CA 1
ATOM 849 C C . ALA A 1 102 ? -14.741 -4.769 16.761 1.00 97.12 102 ALA A C 1
ATOM 851 O O . ALA A 1 102 ? -13.572 -5.031 16.464 1.00 97.12 102 ALA A O 1
ATOM 852 N N . VAL A 1 103 ? -15.776 -5.457 16.268 1.00 97.50 103 VAL A N 1
ATOM 853 C CA . VAL A 1 103 ? -15.655 -6.496 15.236 1.00 97.50 103 VAL A CA 1
ATOM 854 C C . VAL A 1 103 ? -15.304 -5.879 13.883 1.00 97.50 103 VAL A C 1
ATOM 856 O O . VAL A 1 103 ? -14.375 -6.362 13.243 1.00 97.50 103 VAL A O 1
ATOM 859 N N . GLU A 1 104 ? -15.969 -4.788 13.503 1.00 97.69 104 GLU A N 1
ATOM 860 C CA . GLU A 1 104 ? -15.675 -4.017 12.289 1.00 97.69 104 GLU A CA 1
ATOM 861 C C . GLU A 1 104 ? -14.205 -3.574 12.264 1.00 97.69 104 GLU A C 1
ATOM 863 O O . GLU A 1 104 ? -13.465 -3.969 11.368 1.00 97.69 104 GLU A O 1
ATOM 868 N N . LEU A 1 105 ? -13.738 -2.883 13.313 1.00 97.50 105 LEU A N 1
ATOM 869 C CA . LEU A 1 105 ? -12.345 -2.431 13.433 1.00 97.50 105 LEU A CA 1
ATOM 870 C C . LEU A 1 105 ? -11.348 -3.592 13.321 1.00 97.50 105 LEU A C 1
ATOM 872 O O . LEU A 1 105 ? -10.273 -3.461 12.738 1.00 97.50 105 LEU A O 1
ATOM 876 N N . ARG A 1 106 ? -11.675 -4.754 13.898 1.00 96.31 106 ARG A N 1
ATOM 877 C CA . ARG A 1 106 ? -10.816 -5.941 13.805 1.00 96.31 106 ARG A CA 1
ATOM 878 C C . ARG A 1 106 ? -10.710 -6.413 12.358 1.00 96.31 106 ARG A C 1
ATOM 880 O O . ARG A 1 106 ? -9.618 -6.770 11.916 1.00 96.31 106 ARG A O 1
ATOM 887 N N . ASP A 1 107 ? -11.834 -6.477 11.658 1.00 96.62 107 ASP A N 1
ATOM 888 C CA . ASP A 1 107 ? -11.902 -7.013 10.304 1.00 96.62 107 ASP A CA 1
ATOM 889 C C . ASP A 1 107 ? -11.272 -6.045 9.288 1.00 96.62 107 ASP A C 1
ATOM 891 O O . ASP A 1 107 ? -10.561 -6.506 8.392 1.00 96.62 107 ASP A O 1
ATOM 895 N N . GLU A 1 108 ? -11.392 -4.732 9.507 1.00 97.06 108 GLU A N 1
ATOM 896 C CA . GLU A 1 108 ? -10.651 -3.683 8.790 1.00 97.06 108 GLU A CA 1
ATOM 897 C C . GLU A 1 108 ? -9.135 -3.859 8.935 1.00 97.06 108 GLU A C 1
ATOM 899 O O . GLU A 1 108 ? -8.430 -4.017 7.939 1.00 97.06 108 GLU A O 1
ATOM 904 N N . TRP A 1 109 ? -8.621 -3.933 10.168 1.00 97.56 109 TRP A N 1
ATOM 905 C CA . TRP A 1 109 ? -7.182 -4.111 10.402 1.00 97.56 109 TRP A CA 1
ATOM 906 C C . TRP A 1 109 ? -6.648 -5.432 9.844 1.00 97.56 109 TRP A C 1
ATOM 908 O O . TRP A 1 109 ? -5.515 -5.500 9.364 1.00 97.56 109 TRP A O 1
ATOM 918 N N . ARG A 1 110 ? -7.445 -6.505 9.892 1.00 96.94 110 ARG A N 1
ATOM 919 C CA . ARG A 1 110 ? -7.087 -7.784 9.264 1.00 96.94 110 ARG A CA 1
ATOM 920 C C . ARG A 1 110 ? -7.027 -7.667 7.748 1.00 96.94 110 ARG A C 1
ATOM 922 O O . ARG A 1 110 ? -6.153 -8.283 7.141 1.00 96.94 110 ARG A O 1
ATOM 929 N N . LEU A 1 111 ? -7.958 -6.942 7.132 1.00 96.88 111 LEU A N 1
ATOM 930 C CA . LEU A 1 111 ? -7.934 -6.686 5.695 1.00 96.88 111 LEU A CA 1
ATOM 931 C C . LEU A 1 111 ? -6.700 -5.862 5.318 1.00 96.88 111 LEU A C 1
ATOM 933 O O . LEU A 1 111 ? -5.978 -6.253 4.406 1.00 96.88 111 LEU A O 1
ATOM 937 N N . GLU A 1 112 ? -6.405 -4.804 6.070 1.00 96.94 112 GLU A N 1
ATOM 938 C CA . GLU A 1 112 ? -5.222 -3.967 5.861 1.00 96.94 112 GLU A CA 1
ATOM 939 C C . GLU A 1 112 ? -3.926 -4.780 5.992 1.00 96.94 112 GLU A C 1
ATOM 941 O O . GLU A 1 112 ? -3.031 -4.665 5.159 1.00 96.94 112 GLU A O 1
ATOM 946 N N . ASN A 1 113 ? -3.833 -5.680 6.976 1.00 96.94 113 ASN A N 1
ATOM 947 C CA . ASN A 1 113 ? -2.691 -6.588 7.104 1.00 96.94 113 ASN A CA 1
ATOM 948 C C . ASN A 1 113 ? -2.537 -7.514 5.885 1.00 96.94 113 ASN A C 1
ATOM 950 O O . ASN A 1 113 ? -1.413 -7.748 5.436 1.00 96.94 113 ASN A O 1
ATOM 954 N N . ARG A 1 114 ? -3.646 -8.042 5.341 1.00 96.88 114 ARG A N 1
ATOM 955 C CA . ARG A 1 114 ? -3.620 -8.874 4.124 1.00 96.88 114 ARG A CA 1
ATOM 956 C C . ARG A 1 114 ? -3.188 -8.061 2.906 1.00 96.88 114 ARG A C 1
ATOM 958 O O . ARG A 1 114 ? -2.315 -8.520 2.177 1.00 96.88 114 ARG A O 1
ATOM 965 N N . GLN A 1 115 ? -3.724 -6.855 2.734 1.00 97.38 115 GLN A N 1
ATOM 966 C CA . GLN A 1 115 ? -3.337 -5.935 1.660 1.00 97.38 115 GLN A CA 1
ATOM 967 C C . GLN A 1 115 ? -1.860 -5.545 1.758 1.00 97.38 115 GLN A C 1
ATOM 969 O O . GLN A 1 115 ? -1.124 -5.646 0.785 1.00 97.38 115 GLN A O 1
ATOM 974 N N . ALA A 1 116 ? -1.381 -5.191 2.952 1.00 96.75 116 ALA A N 1
ATOM 975 C CA . ALA A 1 116 ? 0.023 -4.864 3.173 1.00 96.75 116 ALA A CA 1
ATOM 976 C C . ALA A 1 116 ? 0.946 -6.040 2.816 1.00 96.75 116 ALA A C 1
ATOM 978 O O . ALA A 1 116 ? 1.996 -5.843 2.210 1.00 96.75 116 ALA A O 1
ATOM 979 N N . PHE A 1 117 ? 0.551 -7.270 3.153 1.00 96.50 117 PHE A N 1
ATOM 980 C CA . PHE A 1 117 ? 1.296 -8.458 2.748 1.00 96.50 117 PHE A CA 1
ATOM 981 C C . PHE A 1 117 ? 1.245 -8.681 1.230 1.00 96.50 117 PHE A C 1
ATOM 983 O O . PHE A 1 117 ? 2.279 -8.970 0.631 1.00 96.50 117 PHE A O 1
ATOM 990 N N . ALA A 1 118 ? 0.076 -8.534 0.601 1.00 97.06 118 ALA A N 1
ATOM 991 C CA . ALA A 1 118 ? -0.085 -8.658 -0.845 1.00 97.06 118 ALA A CA 1
ATOM 992 C C . ALA A 1 118 ? 0.789 -7.648 -1.606 1.00 97.06 118 ALA A C 1
ATOM 994 O O . ALA A 1 118 ? 1.483 -8.061 -2.533 1.00 97.06 118 ALA A O 1
ATOM 995 N N . ASN A 1 119 ? 0.835 -6.390 -1.152 1.00 96.88 119 ASN A N 1
ATOM 996 C CA . ASN A 1 119 ? 1.676 -5.330 -1.718 1.00 96.88 119 ASN A CA 1
ATOM 997 C C . ASN A 1 119 ? 3.157 -5.722 -1.735 1.00 96.88 119 ASN A C 1
ATOM 999 O O . ASN A 1 119 ? 3.809 -5.631 -2.766 1.00 96.88 119 ASN A O 1
ATOM 1003 N N . ILE A 1 120 ? 3.691 -6.248 -0.624 1.00 96.38 120 ILE A N 1
ATOM 1004 C CA . ILE A 1 120 ? 5.105 -6.668 -0.558 1.00 96.38 120 ILE A CA 1
ATOM 1005 C C . ILE A 1 120 ? 5.432 -7.697 -1.655 1.00 96.38 120 ILE A C 1
ATOM 1007 O O . ILE A 1 120 ? 6.513 -7.666 -2.250 1.00 96.38 120 ILE A O 1
ATOM 1011 N N . TRP A 1 121 ? 4.516 -8.631 -1.919 1.00 96.81 121 TRP A N 1
ATOM 1012 C CA . TRP A 1 121 ? 4.718 -9.670 -2.927 1.00 96.81 121 TRP A CA 1
ATOM 1013 C C . TRP A 1 121 ? 4.506 -9.169 -4.352 1.00 96.81 121 TRP A C 1
ATOM 1015 O O . TRP A 1 121 ? 5.269 -9.555 -5.240 1.00 96.81 121 TRP A O 1
ATOM 1025 N N . SER A 1 122 ? 3.505 -8.326 -4.588 1.00 95.94 122 SER A N 1
ATOM 1026 C CA . SER A 1 122 ? 3.260 -7.759 -5.913 1.00 95.94 122 SER A CA 1
ATOM 1027 C C . SER A 1 122 ? 4.382 -6.795 -6.320 1.00 95.94 122 SER A C 1
ATOM 1029 O O . SER A 1 122 ? 4.910 -6.923 -7.427 1.00 95.94 122 SER A O 1
ATOM 1031 N N . ASP A 1 123 ? 4.896 -5.990 -5.385 1.00 96.38 123 ASP A N 1
ATOM 1032 C CA . ASP A 1 123 ? 6.063 -5.124 -5.583 1.00 96.38 123 ASP A CA 1
ATOM 1033 C C . ASP A 1 123 ? 7.328 -5.934 -5.910 1.00 96.38 123 ASP A C 1
ATOM 1035 O O . ASP A 1 123 ? 8.166 -5.536 -6.727 1.00 96.38 123 ASP A O 1
ATOM 1039 N N . MET A 1 124 ? 7.484 -7.119 -5.309 1.00 96.81 124 MET A N 1
ATOM 1040 C CA . MET A 1 124 ? 8.574 -8.026 -5.669 1.00 96.81 124 MET A CA 1
ATOM 1041 C C . MET A 1 124 ? 8.446 -8.490 -7.127 1.00 96.81 124 MET A C 1
ATOM 1043 O O . MET A 1 124 ? 9.447 -8.529 -7.849 1.00 96.81 124 MET A O 1
ATOM 1047 N N . VAL A 1 125 ? 7.228 -8.793 -7.591 1.00 96.88 125 VAL A N 1
ATOM 1048 C CA . VAL A 1 125 ? 6.974 -9.131 -8.999 1.00 96.88 125 VAL A CA 1
ATOM 1049 C C . VAL A 1 125 ? 7.241 -7.936 -9.908 1.00 96.88 125 VAL A C 1
ATOM 1051 O O . VAL A 1 125 ? 7.890 -8.117 -10.940 1.00 96.88 125 VAL A O 1
ATOM 1054 N N . TYR A 1 126 ? 6.826 -6.728 -9.521 1.00 96.94 126 TYR A N 1
ATOM 1055 C CA . TYR A 1 126 ? 7.167 -5.492 -10.225 1.00 96.94 126 TYR A CA 1
ATOM 1056 C C . TYR A 1 126 ? 8.684 -5.375 -10.415 1.00 96.94 126 TYR A C 1
ATOM 1058 O O . TYR A 1 126 ? 9.170 -5.213 -11.539 1.00 96.94 126 TYR A O 1
ATOM 1066 N N . GLY A 1 127 ? 9.446 -5.514 -9.326 1.00 96.88 127 GLY A N 1
ATOM 1067 C CA . GLY A 1 127 ? 10.903 -5.403 -9.333 1.00 96.88 127 GLY A CA 1
ATOM 1068 C C . GLY A 1 127 ? 11.569 -6.449 -10.226 1.00 96.88 127 GLY A C 1
ATOM 1069 O O . GLY A 1 127 ? 12.440 -6.115 -11.033 1.00 96.88 127 GLY A O 1
ATOM 1070 N N . VAL A 1 128 ? 11.124 -7.706 -10.143 1.00 97.25 128 VAL A N 1
ATOM 1071 C CA . VAL A 1 128 ? 11.617 -8.792 -11.003 1.00 97.25 128 VAL A CA 1
ATOM 1072 C C . VAL A 1 128 ? 11.259 -8.539 -12.468 1.00 97.25 128 VAL A C 1
ATOM 1074 O O . VAL A 1 128 ? 12.124 -8.668 -13.334 1.00 97.25 128 VAL A O 1
ATOM 1077 N N . ALA A 1 129 ? 10.025 -8.138 -12.772 1.00 96.44 129 ALA A N 1
ATOM 1078 C CA . ALA A 1 129 ? 9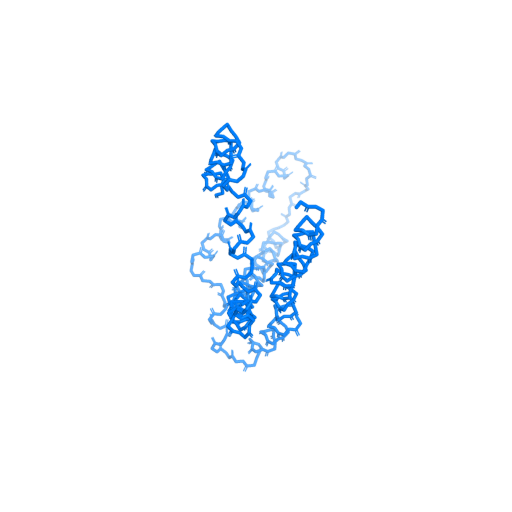.592 -7.846 -14.134 1.00 96.44 129 ALA A CA 1
ATOM 1079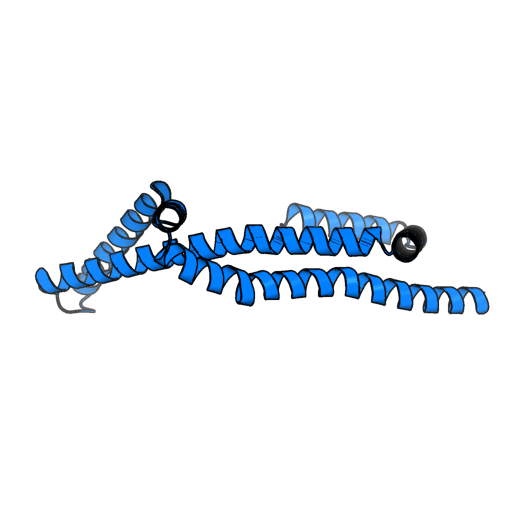 C C . ALA A 1 129 ? 10.408 -6.701 -14.747 1.00 96.44 129 ALA A C 1
ATOM 1081 O O . ALA A 1 129 ? 10.909 -6.826 -15.869 1.00 96.44 129 ALA A O 1
ATOM 1082 N N . LEU A 1 130 ? 10.604 -5.617 -13.995 1.00 95.31 130 LEU A N 1
ATOM 1083 C CA . LEU A 1 130 ? 11.429 -4.489 -14.410 1.00 95.31 130 LEU A CA 1
ATOM 1084 C C . LEU A 1 130 ? 12.881 -4.927 -14.651 1.00 95.31 130 LEU A C 1
ATOM 1086 O O . LEU A 1 130 ? 13.453 -4.618 -15.699 1.00 95.31 130 LEU A O 1
ATOM 1090 N N . PHE A 1 131 ? 13.457 -5.699 -13.725 1.00 95.88 131 PHE A N 1
ATOM 1091 C CA . PHE A 1 131 ? 14.813 -6.229 -13.854 1.00 95.88 131 PHE A CA 1
ATOM 1092 C C . PHE A 1 131 ? 14.972 -7.087 -15.113 1.00 95.88 131 PHE A C 1
ATOM 1094 O O . PHE A 1 131 ? 15.899 -6.862 -15.890 1.00 95.88 131 PHE A O 1
ATOM 1101 N N . LEU A 1 132 ? 14.055 -8.025 -15.364 1.00 95.69 132 LEU A N 1
ATOM 1102 C CA . LEU A 1 132 ? 14.097 -8.891 -16.544 1.00 95.69 132 LEU A CA 1
ATOM 1103 C C . LEU A 1 132 ? 13.936 -8.086 -17.838 1.00 95.69 132 LEU A C 1
ATOM 1105 O O . LEU A 1 132 ? 14.686 -8.299 -18.794 1.00 95.69 132 LEU A O 1
ATOM 1109 N N . LEU A 1 133 ? 13.013 -7.119 -17.872 1.00 94.06 133 LEU A N 1
ATOM 1110 C CA . LEU A 1 133 ? 12.843 -6.234 -19.025 1.00 94.06 133 LEU A CA 1
ATOM 1111 C C . LEU A 1 133 ? 14.131 -5.470 -19.334 1.00 94.06 133 LEU A C 1
ATOM 1113 O O . LEU A 1 133 ? 14.526 -5.400 -20.500 1.00 94.06 133 LEU A O 1
ATOM 1117 N N . MET A 1 134 ? 14.813 -4.942 -18.319 1.00 92.38 134 MET A N 1
ATOM 1118 C CA . MET A 1 134 ? 16.092 -4.254 -18.496 1.00 92.38 134 MET A CA 1
ATOM 1119 C C . MET A 1 134 ? 17.214 -5.213 -18.911 1.00 92.38 134 MET A C 1
ATOM 1121 O O . MET A 1 134 ? 17.966 -4.906 -19.840 1.00 92.38 134 MET A O 1
ATOM 1125 N N . TYR A 1 135 ? 17.308 -6.375 -18.263 1.00 93.62 135 TYR A N 1
ATOM 1126 C CA . TYR A 1 135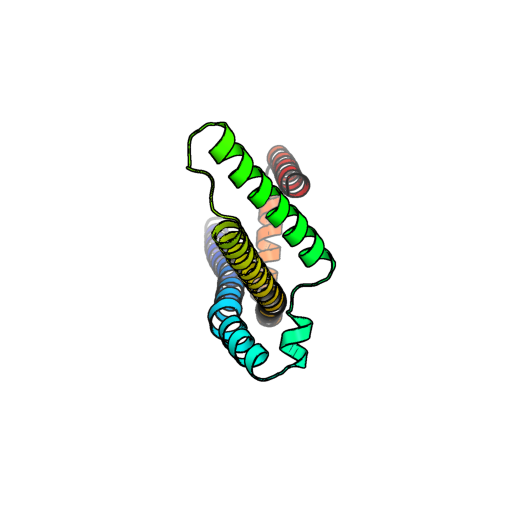 ? 18.358 -7.365 -18.494 1.00 93.62 135 TYR A CA 1
ATOM 1127 C C . TYR A 1 135 ? 18.311 -7.939 -19.912 1.00 93.62 135 TYR A C 1
ATOM 1129 O O . TYR A 1 135 ? 19.346 -8.010 -20.572 1.00 93.62 135 TYR A O 1
ATOM 1137 N N . PHE A 1 136 ? 17.126 -8.284 -20.424 1.00 93.12 136 PHE A N 1
ATOM 1138 C CA . PHE A 1 136 ? 16.981 -8.850 -21.769 1.00 93.12 136 PHE A CA 1
ATOM 1139 C C . PHE A 1 136 ? 16.984 -7.805 -22.893 1.00 93.12 136 PHE A C 1
ATOM 1141 O O . PHE A 1 136 ? 17.197 -8.153 -24.053 1.00 93.12 136 PHE A O 1
ATOM 1148 N N . ASN A 1 137 ? 16.775 -6.519 -22.591 1.00 91.00 137 ASN A N 1
ATOM 1149 C CA . ASN A 1 137 ? 16.717 -5.451 -23.598 1.00 91.00 137 ASN A CA 1
ATOM 1150 C C . ASN A 1 137 ? 17.898 -4.470 -23.490 1.00 91.00 137 ASN A C 1
ATOM 1152 O O . ASN A 1 137 ? 17.720 -3.265 -23.689 1.00 91.00 137 ASN A O 1
ATOM 1156 N N . GLN A 1 138 ? 19.114 -4.964 -23.221 1.00 88.88 138 GLN A N 1
ATOM 1157 C CA . GLN A 1 138 ? 20.294 -4.116 -22.977 1.00 88.88 138 GLN A CA 1
ATOM 1158 C C . GLN A 1 138 ? 20.560 -3.085 -24.086 1.00 88.88 138 GLN A C 1
ATOM 1160 O O . GLN A 1 138 ? 20.915 -1.945 -23.793 1.00 88.88 138 GLN A O 1
ATOM 1165 N N . SER A 1 139 ? 20.329 -3.442 -25.355 1.00 86.12 139 SER A N 1
ATOM 1166 C CA . SER A 1 139 ? 20.491 -2.523 -26.492 1.00 86.12 139 SER A CA 1
ATOM 1167 C C . SER A 1 139 ? 19.514 -1.342 -26.445 1.00 86.12 139 SER A C 1
ATOM 1169 O O . SER A 1 139 ? 19.910 -0.200 -26.677 1.00 86.12 139 SER A O 1
ATOM 1171 N N . LYS A 1 140 ? 18.248 -1.583 -26.079 1.00 86.69 140 LYS A N 1
ATOM 1172 C CA . LYS A 1 140 ? 17.234 -0.529 -25.914 1.00 86.69 140 LYS A CA 1
ATOM 1173 C C . LYS A 1 140 ? 17.508 0.321 -24.671 1.00 86.69 140 LYS A C 1
ATOM 1175 O O . LYS A 1 140 ? 17.325 1.534 -24.712 1.00 86.69 140 LYS A O 1
ATOM 1180 N N . VAL A 1 141 ? 18.003 -0.288 -23.590 1.00 87.00 141 VAL A N 1
ATOM 1181 C CA . VAL A 1 141 ? 18.432 0.436 -22.380 1.00 87.00 141 VAL A CA 1
ATOM 1182 C C . VAL A 1 141 ? 19.604 1.372 -22.694 1.00 87.00 141 VAL A C 1
ATOM 1184 O O . VAL A 1 141 ? 19.579 2.539 -22.306 1.00 87.00 141 VAL A O 1
ATOM 1187 N N . ALA A 1 142 ? 20.613 0.901 -23.432 1.00 84.38 142 ALA A N 1
ATOM 1188 C CA . ALA A 1 142 ? 21.742 1.727 -23.861 1.00 84.38 142 ALA A CA 1
ATOM 1189 C C . ALA A 1 142 ? 21.288 2.905 -24.738 1.00 84.38 142 ALA A C 1
ATOM 1191 O O . ALA A 1 142 ? 21.770 4.026 -24.578 1.00 84.38 142 ALA A O 1
ATOM 1192 N N . MET A 1 143 ? 20.306 2.670 -25.610 1.00 80.31 143 MET A N 1
ATOM 1193 C CA . MET A 1 143 ? 19.709 3.704 -26.447 1.00 80.31 143 MET A CA 1
ATOM 1194 C C . MET A 1 143 ? 18.986 4.778 -25.624 1.00 80.31 143 MET A C 1
ATOM 1196 O O . MET A 1 143 ? 19.204 5.961 -25.870 1.00 80.31 143 MET A O 1
ATOM 1200 N N . ILE A 1 144 ? 18.207 4.396 -24.603 1.00 81.75 144 ILE A N 1
ATOM 1201 C CA . ILE A 1 144 ? 17.593 5.351 -23.663 1.00 81.75 144 ILE A CA 1
ATOM 1202 C C . ILE A 1 144 ? 18.668 6.179 -22.953 1.00 81.75 144 ILE A C 1
ATOM 1204 O O . ILE A 1 144 ? 18.555 7.404 -22.911 1.00 81.75 144 ILE A O 1
ATOM 1208 N N . LYS A 1 145 ? 19.727 5.540 -22.435 1.00 82.94 145 LYS A N 1
ATOM 1209 C CA . LYS A 1 145 ? 20.834 6.242 -21.759 1.00 82.94 145 LYS A CA 1
ATOM 1210 C C . LYS A 1 145 ? 21.489 7.273 -22.677 1.00 82.94 145 LYS A C 1
ATOM 1212 O O . LYS A 1 145 ? 21.700 8.415 -22.275 1.00 82.94 145 LYS A O 1
ATOM 1217 N N . PHE A 1 146 ? 21.765 6.887 -23.920 1.00 79.56 146 PHE A N 1
ATOM 1218 C CA . PHE A 1 146 ? 22.359 7.775 -24.914 1.00 79.56 146 PHE A CA 1
ATOM 1219 C C . PHE A 1 146 ? 21.427 8.937 -25.288 1.00 79.56 146 PHE A C 1
ATOM 1221 O O . PHE A 1 146 ? 21.856 10.091 -25.304 1.00 79.56 146 PHE A O 1
ATOM 1228 N N . THR A 1 147 ? 20.146 8.659 -25.553 1.00 77.81 147 THR A N 1
ATOM 1229 C CA . THR A 1 147 ? 19.151 9.695 -25.857 1.00 77.81 147 THR A CA 1
ATOM 1230 C C . THR A 1 147 ? 18.992 10.669 -24.689 1.00 77.81 147 THR A C 1
ATOM 1232 O O . THR A 1 147 ? 19.011 11.875 -24.917 1.00 77.81 147 THR A O 1
ATOM 1235 N N . GLY A 1 148 ? 18.912 10.177 -23.449 1.00 78.00 148 GLY A N 1
ATOM 1236 C CA . GLY A 1 148 ? 18.823 11.011 -22.248 1.00 78.00 148 GLY A CA 1
ATOM 1237 C C . GLY A 1 148 ? 20.042 11.915 -22.067 1.00 78.00 148 GLY A C 1
ATOM 1238 O O . GLY A 1 148 ? 19.887 13.119 -21.888 1.00 78.00 148 GLY A O 1
ATOM 1239 N N . TYR A 1 149 ? 21.255 11.372 -22.210 1.00 81.19 149 TYR A N 1
ATOM 1240 C CA . TYR A 1 149 ? 22.492 12.157 -22.130 1.00 81.19 149 TYR A CA 1
ATOM 1241 C C . TYR A 1 149 ? 22.543 13.272 -23.184 1.00 81.19 149 TYR A C 1
ATOM 1243 O O . TYR A 1 149 ? 22.863 14.419 -22.872 1.00 81.19 149 TYR A O 1
ATOM 1251 N N . LYS A 1 150 ? 22.178 12.963 -24.435 1.00 79.44 150 LYS A N 1
ATOM 1252 C CA . LYS A 1 150 ? 22.149 13.956 -25.518 1.00 79.44 150 LYS A CA 1
ATOM 1253 C C . LYS A 1 150 ? 21.082 15.030 -25.284 1.00 79.44 150 LYS A C 1
ATOM 1255 O O . LYS A 1 150 ? 21.344 16.198 -25.554 1.00 79.44 150 LYS A O 1
ATOM 1260 N N . LEU A 1 151 ? 19.909 14.654 -24.766 1.00 78.00 151 LEU A N 1
ATOM 1261 C CA . LEU A 1 151 ? 18.855 15.603 -24.400 1.00 78.00 151 LEU A CA 1
ATOM 1262 C C . LEU A 1 151 ? 19.327 16.549 -23.292 1.00 78.00 151 LEU A C 1
ATOM 1264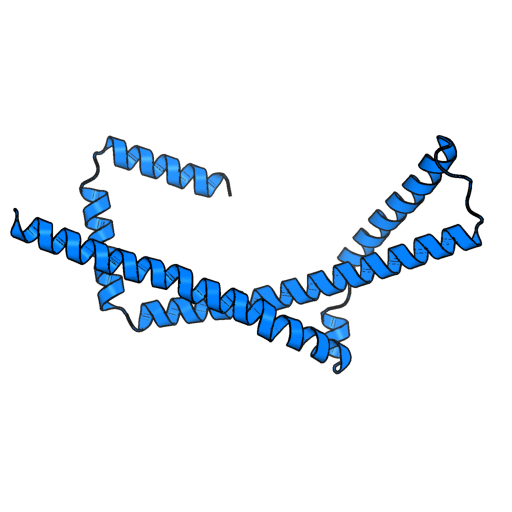 O O . LEU A 1 151 ? 19.248 17.756 -23.476 1.00 78.00 151 LEU A O 1
ATOM 1268 N N . LEU A 1 152 ? 19.890 16.028 -22.198 1.00 80.38 152 LEU A N 1
ATOM 1269 C CA . LEU A 1 152 ? 20.368 16.844 -21.075 1.00 80.38 152 LEU A CA 1
ATOM 1270 C C . LEU A 1 152 ? 21.485 17.815 -21.479 1.00 80.38 152 LEU A C 1
ATOM 1272 O O . LEU A 1 152 ? 21.506 18.956 -21.024 1.00 80.38 152 LEU A O 1
ATOM 1276 N N . ASN A 1 153 ? 22.394 17.393 -22.358 1.00 80.06 153 ASN A N 1
ATOM 1277 C CA . ASN A 1 153 ? 23.497 18.247 -22.801 1.00 80.06 153 ASN A CA 1
ATOM 1278 C C . ASN A 1 153 ? 23.084 19.329 -23.800 1.00 80.06 153 ASN A C 1
ATOM 1280 O O . ASN A 1 153 ? 23.717 20.381 -23.822 1.00 80.06 153 ASN A O 1
ATOM 1284 N N . ASN A 1 154 ? 22.033 19.091 -24.587 1.00 80.12 154 ASN A N 1
ATOM 1285 C CA . ASN A 1 154 ? 21.506 20.063 -25.546 1.00 80.12 154 ASN A CA 1
ATOM 1286 C C . ASN A 1 154 ? 20.567 21.108 -24.912 1.00 80.12 154 ASN A C 1
ATOM 1288 O O . ASN A 1 154 ? 20.136 22.028 -25.605 1.00 80.12 154 ASN A O 1
ATOM 1292 N N . ILE A 1 155 ? 20.226 20.978 -23.626 1.00 84.81 155 ILE A N 1
ATOM 1293 C CA . ILE A 1 155 ? 19.447 21.982 -22.888 1.00 84.81 155 ILE A CA 1
ATOM 1294 C C . ILE A 1 155 ? 20.358 23.158 -22.498 1.00 84.81 155 ILE A C 1
ATOM 1296 O O . ILE A 1 155 ? 21.532 22.965 -22.176 1.00 84.81 155 ILE A O 1
ATOM 1300 N N . SER A 1 156 ? 19.815 24.381 -22.515 1.00 86.38 156 SER A N 1
ATOM 1301 C CA . SER A 1 156 ? 20.522 25.588 -22.067 1.00 86.38 156 SER A CA 1
ATOM 1302 C C . SER A 1 156 ? 20.938 25.492 -20.596 1.00 86.38 156 SER A C 1
ATOM 1304 O O . SER A 1 156 ? 20.292 24.811 -19.801 1.00 86.38 156 SER A O 1
ATOM 1306 N N . ASP A 1 157 ? 21.973 26.224 -20.185 1.00 85.88 157 ASP A N 1
ATOM 1307 C CA . ASP A 1 157 ? 22.421 26.205 -18.782 1.00 85.88 157 ASP A CA 1
ATOM 1308 C C . ASP A 1 157 ? 21.321 26.669 -17.808 1.00 85.88 157 ASP A C 1
ATOM 1310 O O . ASP A 1 157 ? 21.180 26.115 -16.718 1.00 85.88 157 ASP A O 1
ATOM 1314 N N . SER A 1 158 ? 20.449 27.585 -18.247 1.00 84.94 158 SER A N 1
ATOM 1315 C CA . SER A 1 158 ? 19.228 27.964 -17.525 1.00 84.94 158 SER A CA 1
ATOM 1316 C C . SER A 1 158 ? 18.217 26.817 -17.394 1.00 84.94 158 SER A C 1
ATOM 1318 O O . SER A 1 158 ? 17.619 26.641 -16.335 1.00 84.94 158 SER A O 1
ATOM 1320 N N . GLY A 1 159 ? 18.040 26.002 -18.438 1.00 85.69 159 GLY A N 1
ATOM 1321 C CA . GLY A 1 159 ? 17.144 24.846 -18.414 1.00 85.69 159 GLY A CA 1
ATOM 1322 C C . GLY A 1 159 ? 17.684 23.698 -17.559 1.00 85.69 159 GLY A C 1
ATOM 1323 O O . GLY A 1 159 ? 16.913 23.034 -16.872 1.00 85.69 159 GLY A O 1
ATOM 1324 N N . LYS A 1 160 ? 19.008 23.497 -17.529 1.00 86.19 160 LYS A N 1
ATOM 1325 C CA . LYS A 1 160 ? 19.652 22.540 -16.615 1.00 86.19 160 LYS A CA 1
ATOM 1326 C C . LYS A 1 160 ? 19.443 22.949 -15.157 1.00 86.19 160 LYS A C 1
ATOM 1328 O O . LYS A 1 160 ? 19.052 22.110 -14.353 1.00 86.19 160 LYS A O 1
ATOM 1333 N N . ALA A 1 161 ? 19.641 24.229 -14.833 1.00 87.75 161 ALA A N 1
ATOM 1334 C CA . ALA A 1 161 ? 19.381 24.756 -13.493 1.00 87.75 161 ALA A CA 1
ATOM 1335 C C . ALA A 1 161 ? 17.908 24.578 -13.082 1.00 87.75 161 ALA A C 1
ATOM 1337 O O . ALA A 1 161 ? 17.632 24.117 -11.978 1.00 87.75 161 ALA A O 1
ATOM 1338 N N . PHE A 1 162 ? 16.967 24.852 -13.992 1.00 89.56 162 PHE A N 1
ATOM 1339 C CA . PHE A 1 162 ? 15.540 24.621 -13.759 1.00 89.56 162 PHE A CA 1
ATOM 1340 C C . PHE A 1 162 ? 15.209 23.144 -13.489 1.00 89.56 162 PHE A C 1
ATOM 1342 O O . PHE A 1 162 ? 14.489 22.846 -12.540 1.00 89.56 162 PHE A O 1
ATOM 1349 N N . LEU A 1 163 ? 15.759 22.210 -14.275 1.00 86.19 163 LEU A N 1
ATOM 1350 C CA . LEU A 1 163 ? 15.551 20.774 -14.054 1.00 86.19 163 LEU A CA 1
ATOM 1351 C C . LEU A 1 163 ? 16.083 20.310 -12.696 1.00 86.19 163 LEU A C 1
ATOM 1353 O O . LEU A 1 163 ? 15.441 19.490 -12.048 1.00 86.19 163 LEU A O 1
ATOM 1357 N N . ILE A 1 164 ? 17.232 20.832 -12.260 1.00 86.19 164 ILE A N 1
ATOM 1358 C CA . ILE A 1 164 ? 17.796 20.507 -10.944 1.00 86.19 164 ILE A CA 1
ATOM 1359 C C . ILE A 1 164 ? 16.846 20.966 -9.834 1.00 86.19 164 ILE A C 1
ATOM 1361 O O . ILE A 1 164 ? 16.570 20.184 -8.927 1.00 86.19 164 ILE A O 1
ATOM 1365 N N . ILE A 1 165 ? 16.313 22.190 -9.924 1.00 89.25 165 ILE A N 1
ATOM 1366 C CA . ILE A 1 165 ? 15.353 22.726 -8.946 1.00 89.25 165 ILE A CA 1
ATOM 1367 C C . ILE A 1 165 ? 14.090 21.862 -8.916 1.00 89.25 165 ILE A C 1
ATOM 1369 O O . ILE A 1 165 ? 13.705 21.384 -7.859 1.00 89.25 165 ILE A O 1
ATOM 1373 N N . LEU A 1 166 ? 13.509 21.569 -10.080 1.00 86.50 166 LEU A N 1
ATOM 1374 C CA . LEU A 1 166 ? 12.280 20.783 -10.182 1.00 86.50 166 LEU A CA 1
ATOM 1375 C C . LEU A 1 166 ? 12.440 19.359 -9.627 1.00 86.50 166 LEU A C 1
ATOM 1377 O O . LEU A 1 166 ? 11.565 18.870 -8.919 1.00 86.50 166 LEU A O 1
ATOM 1381 N N . VAL A 1 167 ? 13.562 18.692 -9.912 1.00 85.81 167 VAL A N 1
ATOM 1382 C CA . VAL A 1 167 ? 13.856 17.368 -9.342 1.00 85.81 167 VAL A CA 1
ATOM 1383 C C . VAL A 1 167 ? 14.079 17.458 -7.833 1.00 85.81 167 VAL A C 1
ATOM 1385 O O . VAL A 1 167 ? 13.613 16.588 -7.105 1.00 85.81 167 VAL A O 1
ATOM 1388 N N . SER A 1 168 ? 14.758 18.503 -7.358 1.00 86.44 168 SER A N 1
ATOM 1389 C CA . SER A 1 168 ? 15.001 18.702 -5.926 1.00 86.44 168 SER A CA 1
ATOM 1390 C C . SER A 1 168 ? 13.694 18.937 -5.172 1.00 86.44 168 SER A C 1
ATOM 1392 O O . SER A 1 168 ? 13.488 18.318 -4.137 1.00 86.44 168 SER A O 1
ATOM 1394 N N . ASP A 1 169 ? 12.782 19.739 -5.719 1.00 87.25 169 ASP A N 1
ATOM 1395 C CA . ASP A 1 169 ? 11.475 20.011 -5.115 1.00 87.25 169 ASP A CA 1
ATOM 1396 C C . ASP A 1 169 ? 10.584 18.764 -5.081 1.00 87.25 169 ASP A C 1
ATOM 1398 O O . ASP A 1 169 ? 9.923 18.512 -4.078 1.00 87.25 169 ASP A O 1
ATOM 1402 N N . ILE A 1 170 ? 10.597 17.938 -6.135 1.00 83.44 170 ILE A N 1
ATOM 1403 C CA . ILE A 1 170 ? 9.865 16.661 -6.138 1.00 83.44 170 ILE A CA 1
ATOM 1404 C C . ILE A 1 170 ? 10.452 15.696 -5.100 1.00 83.44 170 ILE A C 1
ATOM 1406 O O . ILE A 1 170 ? 9.700 15.033 -4.398 1.00 83.44 170 ILE A O 1
ATOM 1410 N N . LEU A 1 171 ? 11.780 15.607 -4.987 1.00 77.69 171 LEU A N 1
ATOM 1411 C CA . LEU A 1 171 ? 12.434 14.688 -4.049 1.00 77.69 171 LEU A CA 1
ATOM 1412 C C . LEU A 1 171 ? 12.380 15.154 -2.589 1.00 77.69 171 LEU A C 1
ATOM 1414 O O . LEU A 1 171 ? 12.454 14.317 -1.699 1.00 77.69 171 LEU A O 1
ATOM 1418 N N . LEU A 1 172 ? 12.300 16.463 -2.339 1.00 78.44 172 LEU A N 1
ATOM 1419 C CA . LEU A 1 172 ? 12.154 17.034 -0.995 1.00 78.44 172 LEU A CA 1
ATOM 1420 C C . LEU A 1 172 ? 10.685 17.159 -0.563 1.00 78.44 172 LEU A C 1
ATOM 1422 O O . LEU A 1 172 ? 10.419 17.300 0.629 1.00 78.44 172 LEU A O 1
ATOM 1426 N N . GLY A 1 173 ? 9.753 17.172 -1.520 1.00 60.50 173 GLY A N 1
ATOM 1427 C CA . GLY A 1 173 ? 8.313 17.305 -1.291 1.00 60.50 173 GLY A CA 1
ATOM 1428 C C . GLY A 1 173 ? 7.535 15.986 -1.208 1.00 60.50 173 GLY A C 1
ATOM 1429 O O . GLY A 1 173 ? 6.350 16.028 -0.877 1.00 60.50 173 GLY A O 1
ATOM 1430 N N . ILE A 1 174 ? 8.171 14.851 -1.516 1.00 51.97 174 ILE A N 1
ATOM 1431 C CA . ILE A 1 174 ? 7.677 13.481 -1.270 1.00 51.97 174 ILE A CA 1
ATOM 1432 C C . ILE A 1 174 ? 8.230 12.997 0.071 1.00 51.97 174 ILE A C 1
ATOM 1434 O O . ILE A 1 174 ? 7.446 12.393 0.836 1.00 51.97 174 ILE A O 1
#

InterPro domains:
  IPR004282 Chloroplast envelope membrane protein, CemA [PF03040] (11-173)
  IPR004282 Chloroplast envelope membrane protein, CemA [PTHR33650] (1-173)

Secondary structure (DSSP, 8-state):
-HHHHHHHHHHHHHHHHHHHHHHHHHHHHHHHIIIIIIHHHHHHHHHH-HHHHHHTSPPHHHHHHHHHHHHHHHHHHHHHHHTTSSPPPPHHHHHHHHHHHHHHHHHHHHHHHHHHHHHHHHHHHHHHHHHHHHHHTHHHHHHHHHHHHHHHHHS-HHHHHHHHHHHHHHHHH-

pLDDT: mean 89.16, std 10.89, range [51.97, 97.94]

Radius of gyration: 27.01 Å; chains: 1; bounding box: 56×51×71 Å

Organism: Aegilops tauschii subsp. strangulata (NCBI:txid200361)

Foldseek 3Di:
DVVVVVVLVVLVVLLVVLVCCLPVVLVVQLVCQLPVNQLVCLVVCLVVPVVSVVVLFQDPVLVVVLVVVLVVVVVVLVVCCVVVVDPDDDPVVVVVVSVVSSVVSRVVSSSVSSSVVSNVVSVVSSVVVSVVSCVVPVVSVVSNVVSVVVVLVPDDPVVNVVVVVVVVCVVVVD